Protein AF-S4PQ66-F1 (afdb_monomer)

Mean predicted aligned error: 8.86 Å

pLDDT: mean 87.41, std 15.31, range [46.5, 98.5]

Foldseek 3Di:
DDADPVPRDDDDDDDDADFDAFQVVVCVVVVDDDPVVVVVVVVVVVVVQVVQVVVVHGPVDDDRRVHTHHDDPVVVVVVPPDPPPDD

Radius of gyration: 19.85 Å; Cα contacts (8 Å, |Δi|>4): 53; chains: 1; bounding box: 38×54×50 Å

Sequence (87 aa):
SFTHESTGIKYRFLVLPRYDVDLQKIISKTKVLDLRNVLVIAIQILDVLEYFHSKGYTHSDIKSSNLMLGFDGNKYNKGLIKPTQSF

Nearest PDB structures (foldseek):
  4f7j-assembly1_A  TM=9.097E-01  e=2.428E-01  Homo sapiens
  4g6l-assembly1_A  TM=8.941E-01  e=3.693E-01  Homo sapiens
  3idp-assembly1_B  TM=7.176E-01  e=1.299E+00  Homo sapiens
  5cem-assembly1_A  TM=9.182E-01  e=5.259E+00  Homo sapiens

Solvent-accessible surface area (backbone atoms only — not comparable to full-atom values): 5644 Å² total; per-residue (Å²): 124,55,59,44,85,91,75,69,50,73,50,85,85,85,90,71,84,75,56,65,53,35,44,43,64,49,42,71,70,60,73,63,76,57,69,68,61,50,50,56,51,50,50,55,51,48,56,52,48,52,52,33,49,77,70,76,43,74,87,91,68,92,47,47,77,75,41,68,38,80,52,63,70,68,64,61,60,61,76,67,64,68,85,76,82,77,128

Secondary structure (DSSP, 8-state):
-EE-TTT-PEE-------EEEEHHHHHHHHSS--HHHHHHHHHHHHHHHHHHHHTT-------GGG-EEEP-HHHHHHTT-------

InterPro domains:
  IPR000719 Protein kinase domain [PF00069] (12-70)
  IPR000719 Protein kinase domain [PS50011] (1-87)
  IPR008271 Serine/threonine-protein kinase, active site [PS00108] (57-69)
  IPR011009 Protein kinase-like domain superfamily [SSF56112] (10-74)
  IPR050235 Casein kinase 1/Serine/threonine-protein kinase-like [PTHR11909] (10-75)

Structure (mmCIF, N/CA/C/O backbone):
data_AF-S4PQ66-F1
#
_entry.id   AF-S4PQ66-F1
#
loop_
_atom_site.group_PDB
_atom_site.id
_atom_site.type_symbol
_atom_site.label_atom_id
_atom_site.label_alt_id
_atom_site.label_comp_id
_atom_site.label_asym_id
_atom_site.label_entity_id
_atom_site.label_seq_id
_atom_site.pdbx_PDB_ins_code
_atom_site.Cartn_x
_atom_site.Cartn_y
_atom_site.Cartn_z
_atom_site.occupancy
_atom_site.B_iso_or_equiv
_atom_site.auth_seq_id
_atom_site.auth_comp_id
_atom_sit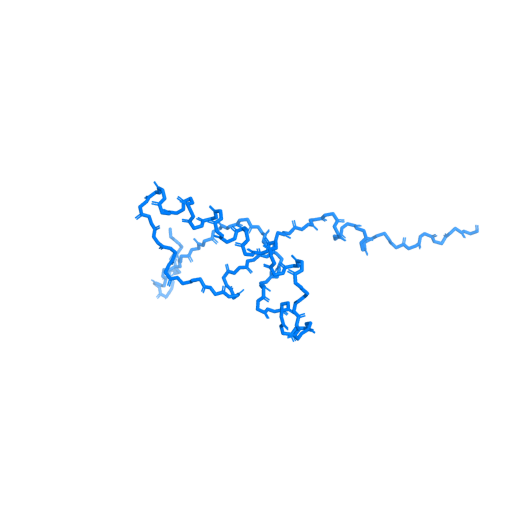e.auth_asym_id
_atom_site.auth_atom_id
_atom_site.pdbx_PDB_model_num
ATOM 1 N N . SER A 1 1 ? -16.513 -2.829 20.182 1.00 64.00 1 SER A N 1
ATOM 2 C CA . SER A 1 1 ? -15.321 -2.069 20.612 1.00 64.00 1 SER A CA 1
ATOM 3 C C . SER A 1 1 ? -14.877 -2.590 21.951 1.00 64.00 1 SER A C 1
ATOM 5 O O . SER A 1 1 ? -15.726 -2.728 22.820 1.00 64.00 1 SER A O 1
ATOM 7 N N . PHE A 1 2 ? -13.593 -2.887 22.105 1.00 84.44 2 PHE A N 1
ATOM 8 C CA . PHE A 1 2 ? -13.043 -3.265 23.400 1.00 84.44 2 PHE A CA 1
ATOM 9 C C . PHE A 1 2 ? -12.725 -1.986 24.170 1.00 84.44 2 PHE A C 1
ATOM 11 O O . PHE A 1 2 ? -12.016 -1.127 23.643 1.00 84.44 2 PHE A O 1
ATOM 18 N N . THR A 1 3 ? -13.288 -1.837 25.363 1.00 89.31 3 THR A N 1
ATOM 19 C CA . THR A 1 3 ? -12.998 -0.711 26.251 1.00 89.31 3 THR A CA 1
ATOM 20 C C . THR A 1 3 ? -12.320 -1.276 27.482 1.00 89.31 3 THR A C 1
ATOM 22 O O . THR A 1 3 ? -12.863 -2.172 28.119 1.00 89.31 3 THR A O 1
ATOM 25 N N . HIS A 1 4 ? -11.128 -0.783 27.795 1.00 91.31 4 HIS A N 1
ATOM 26 C CA . HIS A 1 4 ? -10.429 -1.189 29.002 1.00 91.31 4 HIS A CA 1
ATOM 27 C C . HIS A 1 4 ? -11.075 -0.508 30.211 1.00 91.31 4 HIS A C 1
ATOM 29 O O . HIS A 1 4 ? -11.067 0.718 30.306 1.00 91.31 4 HIS A O 1
ATOM 35 N N . GLU A 1 5 ? -11.660 -1.298 31.110 1.00 87.75 5 GLU A N 1
ATOM 36 C CA . GLU A 1 5 ? -12.538 -0.802 32.178 1.00 87.75 5 GLU A CA 1
ATOM 37 C C . GLU A 1 5 ? -11.837 0.152 33.153 1.00 87.75 5 GLU A C 1
ATOM 39 O O . GLU A 1 5 ? -12.439 1.130 33.584 1.00 87.75 5 GLU A O 1
ATOM 44 N N . SER A 1 6 ? -10.552 -0.062 33.450 1.00 88.44 6 SER A N 1
ATOM 45 C CA . SER A 1 6 ? -9.814 0.776 34.406 1.00 88.44 6 SER A CA 1
ATOM 46 C C . SER A 1 6 ? -9.244 2.068 33.812 1.00 88.44 6 SER A C 1
ATOM 48 O O . SER A 1 6 ? -8.947 2.992 34.562 1.00 88.44 6 SER A O 1
ATOM 50 N N . THR A 1 7 ? -9.095 2.169 32.484 1.00 91.44 7 THR A N 1
ATOM 51 C CA . THR A 1 7 ? -8.552 3.379 31.827 1.00 91.44 7 THR A CA 1
ATOM 52 C C . THR A 1 7 ? -9.559 4.102 30.937 1.00 91.44 7 THR A C 1
ATOM 54 O O . THR A 1 7 ? -9.273 5.198 30.463 1.00 91.44 7 THR A O 1
ATOM 57 N N . GLY A 1 8 ? -10.714 3.494 30.649 1.00 92.12 8 GLY A N 1
ATOM 58 C CA . GLY A 1 8 ? -11.715 4.023 29.720 1.00 92.12 8 GLY A C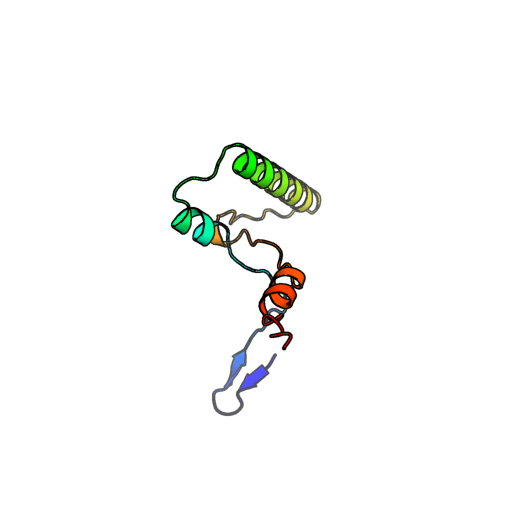A 1
ATOM 59 C C . GLY A 1 8 ? -11.273 4.042 28.249 1.00 92.12 8 GLY A C 1
ATOM 60 O O . GLY A 1 8 ? -12.015 4.519 27.389 1.00 92.12 8 GLY A O 1
ATOM 61 N N . ILE A 1 9 ? -10.080 3.528 27.925 1.00 94.19 9 ILE A N 1
ATOM 62 C CA . ILE A 1 9 ? -9.537 3.565 26.563 1.00 94.19 9 ILE A CA 1
ATOM 63 C C . ILE A 1 9 ? -10.303 2.588 25.673 1.00 94.19 9 ILE A C 1
ATOM 65 O O . ILE A 1 9 ? -10.425 1.400 25.979 1.00 94.19 9 ILE A O 1
ATOM 69 N N . LYS A 1 10 ? -10.779 3.094 24.533 1.00 93.56 10 LYS A N 1
ATOM 70 C CA . LYS A 1 10 ? -11.512 2.334 23.520 1.00 93.56 10 LYS A CA 1
ATOM 71 C C . LYS A 1 10 ? -10.589 1.943 22.369 1.00 93.56 10 LYS A C 1
ATOM 73 O O . LYS A 1 10 ? -10.096 2.802 21.641 1.00 93.56 10 LYS A O 1
ATOM 78 N N . TYR A 1 11 ? -10.428 0.647 22.149 1.00 90.94 11 TYR A N 1
ATOM 79 C CA . TYR A 1 11 ? -9.595 0.095 21.087 1.00 90.94 11 TYR A CA 1
ATOM 80 C C . TYR A 1 11 ? -10.422 -0.226 19.839 1.00 90.94 11 TYR A C 1
ATOM 82 O O . TYR A 1 11 ? -11.574 -0.682 19.913 1.00 90.94 11 TYR A O 1
ATOM 90 N N . ARG A 1 12 ? -9.813 0.013 18.674 1.00 92.94 12 ARG A N 1
ATOM 91 C CA . ARG A 1 12 ? -10.331 -0.379 17.360 1.00 92.94 12 ARG A CA 1
ATOM 92 C C . ARG A 1 12 ? -9.371 -1.394 16.764 1.00 92.94 12 ARG A C 1
ATOM 94 O O . ARG A 1 12 ? -8.170 -1.153 16.730 1.00 92.94 12 ARG A O 1
ATOM 101 N N . PHE A 1 13 ? -9.917 -2.504 16.293 1.00 92.12 13 PHE A N 1
ATOM 102 C CA . PHE A 1 13 ? -9.152 -3.554 15.639 1.00 92.12 13 PHE A CA 1
ATOM 103 C C . PHE A 1 13 ? -9.605 -3.660 14.192 1.00 92.12 13 PHE A C 1
ATOM 105 O O . PHE A 1 13 ? -10.794 -3.522 13.902 1.00 92.12 13 PHE A O 1
ATOM 112 N N . LEU A 1 14 ? -8.649 -3.917 13.308 1.00 93.38 14 LEU A N 1
ATOM 113 C CA . LEU A 1 14 ? -8.888 -4.226 11.910 1.00 93.38 14 LEU A CA 1
ATOM 114 C C . LEU A 1 14 ? -8.342 -5.632 11.664 1.00 93.38 14 LEU A C 1
ATOM 116 O O . LEU A 1 14 ? -7.150 -5.871 11.840 1.00 93.38 14 LEU A O 1
ATOM 120 N N . VAL A 1 15 ? -9.224 -6.565 11.309 1.00 93.88 15 VAL A N 1
ATOM 121 C CA . VAL A 1 15 ? -8.841 -7.932 10.938 1.00 93.88 15 VAL A CA 1
ATOM 122 C C . VAL A 1 15 ? -8.791 -7.991 9.417 1.00 93.88 15 VAL A C 1
ATOM 124 O O . VAL A 1 15 ? -9.789 -7.714 8.759 1.00 93.88 15 VAL A O 1
ATOM 127 N N . LEU A 1 16 ? -7.623 -8.320 8.869 1.00 94.50 16 LEU A N 1
ATOM 128 C CA . LEU A 1 16 ? -7.365 -8.402 7.431 1.00 94.50 16 LEU A CA 1
ATOM 129 C C . LEU A 1 16 ? -6.788 -9.777 7.083 1.00 94.50 16 LEU A C 1
ATOM 131 O O . LEU A 1 16 ? -6.240 -10.447 7.966 1.00 94.50 16 LEU A O 1
ATOM 135 N N . PRO A 1 17 ? -6.845 -10.189 5.803 1.00 93.94 17 PRO A N 1
ATOM 136 C CA . PRO A 1 17 ? -6.019 -11.283 5.316 1.00 93.94 17 PRO A CA 1
ATOM 137 C C . PRO A 1 17 ? -4.551 -11.079 5.704 1.00 93.94 17 PRO A C 1
ATOM 139 O O . PRO A 1 17 ? -4.041 -9.956 5.717 1.00 93.94 17 PRO A O 1
ATOM 142 N N . ARG A 1 18 ? -3.859 -12.173 6.032 1.00 93.56 18 ARG A N 1
ATOM 143 C CA . ARG A 1 18 ? -2.427 -12.120 6.327 1.00 93.56 18 ARG A CA 1
ATOM 144 C C . ARG A 1 18 ? -1.662 -11.8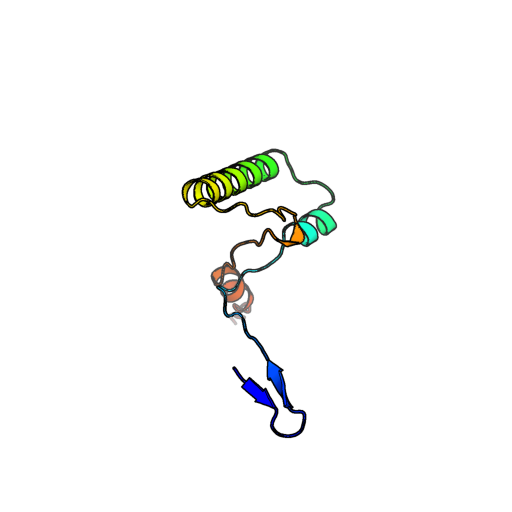66 5.032 1.00 93.56 18 ARG A C 1
ATOM 146 O O . ARG A 1 18 ? -1.747 -12.659 4.099 1.00 93.56 18 ARG A O 1
ATOM 153 N N . TYR A 1 19 ? -0.872 -10.804 5.023 1.00 93.94 19 TYR A N 1
ATOM 154 C CA . TYR A 1 19 ? 0.124 -10.523 3.995 1.00 93.94 19 TYR A CA 1
ATOM 155 C C . TYR A 1 19 ? 1.530 -10.744 4.563 1.00 93.94 19 TYR A C 1
ATOM 157 O O . TYR A 1 19 ? 1.694 -10.857 5.779 1.00 93.94 19 TYR A O 1
ATOM 165 N N . ASP A 1 20 ? 2.528 -10.861 3.690 1.00 92.69 20 ASP A N 1
ATOM 166 C CA . ASP A 1 20 ? 3.912 -11.111 4.096 1.00 92.69 20 ASP A CA 1
ATOM 167 C C . ASP A 1 20 ? 4.668 -9.790 4.319 1.00 92.69 20 ASP A C 1
ATOM 169 O O . ASP A 1 20 ? 4.664 -9.235 5.418 1.00 92.69 20 ASP A O 1
ATOM 173 N N . VAL A 1 21 ? 5.271 -9.243 3.264 1.00 94.44 21 VAL A N 1
ATOM 174 C CA . VAL A 1 21 ? 6.120 -8.050 3.323 1.00 94.44 21 VAL A CA 1
ATOM 175 C C . VAL A 1 21 ? 5.583 -6.944 2.418 1.00 94.44 21 VAL A C 1
ATOM 177 O O . VAL A 1 21 ? 4.998 -7.226 1.374 1.00 94.44 21 VAL A O 1
ATOM 180 N N . ASP A 1 22 ? 5.784 -5.689 2.810 1.00 96.06 22 ASP A N 1
ATOM 181 C CA . ASP A 1 22 ? 5.483 -4.528 1.976 1.00 96.06 22 ASP A CA 1
ATOM 182 C C . ASP A 1 22 ? 6.565 -4.287 0.906 1.00 96.06 22 ASP A C 1
ATOM 184 O O . ASP A 1 22 ? 7.735 -4.670 1.047 1.00 96.06 22 ASP A O 1
ATOM 188 N N . LEU A 1 23 ? 6.181 -3.623 -0.183 1.00 95.44 23 LEU A N 1
ATOM 189 C CA . LEU A 1 23 ? 7.077 -3.340 -1.299 1.00 95.44 23 LEU A CA 1
ATOM 190 C C . LEU A 1 23 ? 8.246 -2.426 -0.890 1.00 95.44 23 LEU A C 1
ATOM 192 O O . LEU A 1 23 ? 9.355 -2.591 -1.403 1.00 95.44 23 LEU A O 1
ATOM 196 N N . GLN A 1 24 ? 8.043 -1.505 0.061 1.00 95.44 24 GLN A N 1
ATOM 197 C CA . GLN A 1 24 ? 9.101 -0.612 0.556 1.00 95.44 24 GLN A CA 1
ATOM 198 C C . GLN A 1 24 ? 10.265 -1.414 1.154 1.00 95.44 24 GLN A C 1
ATOM 200 O O . GLN A 1 24 ? 11.438 -1.143 0.870 1.00 95.44 24 GLN A O 1
ATOM 205 N N . LYS A 1 25 ? 9.962 -2.444 1.944 1.00 95.19 25 LYS A N 1
ATOM 206 C CA . LYS A 1 25 ? 10.956 -3.329 2.553 1.00 95.19 25 LYS A CA 1
ATOM 207 C C . LYS A 1 25 ? 11.652 -4.232 1.534 1.00 95.19 25 LYS A C 1
ATOM 209 O O . LYS A 1 25 ? 12.820 -4.564 1.743 1.00 95.19 25 LYS A O 1
ATOM 214 N N . ILE A 1 26 ? 10.999 -4.596 0.428 1.00 93.44 26 ILE A N 1
ATOM 215 C CA . ILE A 1 26 ? 11.662 -5.300 -0.684 1.00 93.44 26 ILE A CA 1
ATOM 216 C C . ILE A 1 26 ? 12.666 -4.380 -1.373 1.00 93.44 26 ILE A C 1
ATOM 218 O O . ILE A 1 26 ? 13.839 -4.738 -1.464 1.00 93.44 26 ILE A O 1
ATOM 222 N N . ILE A 1 27 ? 12.235 -3.185 -1.786 1.00 93.38 27 ILE A N 1
ATOM 223 C CA . ILE A 1 27 ? 13.091 -2.205 -2.473 1.00 93.38 27 ILE A CA 1
ATOM 224 C C . ILE A 1 27 ? 14.312 -1.861 -1.612 1.00 93.38 27 ILE A C 1
ATOM 226 O O . ILE A 1 27 ? 15.434 -1.807 -2.109 1.00 93.38 27 ILE A O 1
ATOM 230 N N . SER A 1 28 ? 14.120 -1.719 -0.299 1.00 93.88 28 SER A N 1
ATOM 231 C CA . SER A 1 28 ? 15.210 -1.446 0.647 1.00 93.88 28 SER A CA 1
ATOM 232 C C . SER A 1 28 ? 16.276 -2.553 0.677 1.00 93.88 28 SER A C 1
ATOM 234 O O . SER A 1 28 ? 17.443 -2.275 0.943 1.00 93.88 28 SER A O 1
ATOM 236 N N . LYS A 1 29 ? 15.896 -3.810 0.407 1.00 92.19 29 LYS A N 1
ATOM 237 C CA . LYS A 1 29 ? 16.812 -4.961 0.373 1.00 92.19 29 LYS A CA 1
ATOM 238 C C . LYS A 1 29 ? 17.465 -5.159 -0.991 1.00 92.19 29 LYS A C 1
ATOM 240 O O . LYS A 1 29 ? 18.650 -5.473 -1.045 1.00 92.19 29 LYS A O 1
ATOM 245 N N . THR A 1 30 ? 16.710 -5.012 -2.079 1.00 89.56 30 THR A N 1
ATOM 246 C CA . THR A 1 30 ? 17.217 -5.264 -3.439 1.00 89.56 30 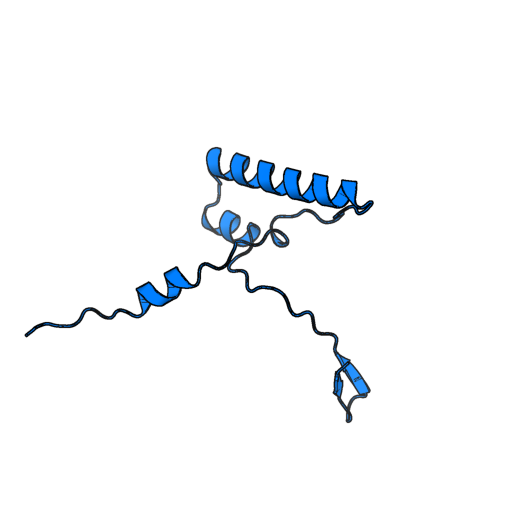THR A CA 1
ATOM 247 C C . THR A 1 30 ? 17.910 -4.049 -4.055 1.00 89.56 30 THR A C 1
ATOM 249 O O . THR A 1 30 ? 18.637 -4.204 -5.032 1.00 89.56 30 THR A O 1
ATOM 252 N N . LYS A 1 31 ? 17.712 -2.849 -3.489 1.00 82.00 31 LYS A N 1
ATOM 253 C CA . LYS A 1 31 ? 18.108 -1.520 -4.000 1.00 82.00 31 LYS A CA 1
ATOM 254 C C . LYS A 1 31 ? 17.413 -1.111 -5.302 1.00 82.00 31 LYS A C 1
ATOM 256 O O . LYS A 1 31 ? 17.019 0.043 -5.429 1.00 82.00 31 LYS A O 1
ATOM 261 N N . VAL A 1 32 ? 17.247 -2.032 -6.249 1.00 86.12 32 VAL A N 1
ATOM 262 C CA . VAL A 1 32 ? 16.562 -1.825 -7.532 1.00 86.12 32 VAL A CA 1
ATOM 263 C C . VAL A 1 32 ? 15.642 -3.017 -7.806 1.00 86.12 32 VAL A C 1
ATOM 265 O O . VAL A 1 32 ? 15.953 -4.151 -7.435 1.00 86.12 32 VAL A O 1
ATOM 268 N N . LEU A 1 33 ? 14.489 -2.756 -8.422 1.00 90.50 33 LEU A N 1
ATOM 269 C CA . LEU A 1 33 ? 13.609 -3.784 -8.979 1.00 90.50 33 LEU A CA 1
ATOM 270 C C . LEU A 1 33 ? 13.886 -3.903 -10.475 1.00 90.50 33 LEU A C 1
ATOM 272 O O . LEU A 1 33 ? 14.039 -2.893 -11.160 1.00 90.50 33 LEU A O 1
ATOM 276 N N . ASP A 1 34 ? 13.937 -5.125 -10.991 1.00 93.56 34 ASP A N 1
ATOM 277 C CA . ASP A 1 34 ? 14.030 -5.341 -12.430 1.00 93.56 34 ASP A CA 1
ATOM 278 C C . ASP A 1 34 ? 12.747 -4.891 -13.145 1.00 93.56 34 ASP A C 1
ATOM 280 O O . ASP A 1 34 ? 11.652 -4.871 -12.576 1.00 93.56 34 ASP A O 1
ATOM 284 N N . LEU A 1 35 ? 12.890 -4.557 -14.429 1.00 96.00 35 LEU A N 1
ATOM 285 C CA . LEU A 1 35 ? 11.806 -4.013 -15.245 1.00 96.00 35 LEU A CA 1
ATOM 286 C C . LEU A 1 35 ? 10.575 -4.926 -15.277 1.00 96.00 35 LEU A C 1
ATOM 288 O O . LEU A 1 35 ? 9.449 -4.436 -15.245 1.00 96.00 35 LEU A O 1
ATOM 292 N N . ARG A 1 36 ? 10.764 -6.250 -15.310 1.00 96.69 36 ARG A N 1
ATOM 293 C CA . ARG A 1 36 ? 9.645 -7.196 -15.340 1.00 96.69 36 ARG A CA 1
ATOM 294 C C . ARG A 1 36 ? 8.809 -7.074 -14.070 1.00 96.69 36 ARG A C 1
ATOM 296 O O . ARG A 1 36 ? 7.590 -6.958 -14.165 1.00 96.69 36 ARG A O 1
ATOM 303 N N . ASN A 1 37 ? 9.447 -7.068 -12.902 1.00 94.44 37 ASN A N 1
ATOM 304 C CA . ASN A 1 37 ? 8.744 -6.897 -11.632 1.00 94.44 37 ASN A CA 1
ATOM 305 C C . ASN A 1 37 ? 8.065 -5.526 -11.527 1.00 94.44 37 ASN A C 1
ATOM 307 O O . ASN A 1 37 ? 6.926 -5.455 -11.070 1.00 94.44 37 ASN A O 1
ATOM 311 N N . VAL A 1 38 ? 8.706 -4.457 -12.012 1.00 95.94 38 VAL A N 1
ATOM 312 C CA . VAL A 1 38 ? 8.090 -3.120 -12.066 1.00 95.94 38 VAL A CA 1
ATOM 313 C C . VAL A 1 38 ? 6.807 -3.134 -12.899 1.00 95.94 38 VAL A C 1
ATOM 315 O O . VAL A 1 38 ? 5.779 -2.649 -12.434 1.00 95.94 38 VAL A O 1
ATOM 318 N N . LEU A 1 39 ? 6.835 -3.728 -14.095 1.00 98.25 39 LEU A N 1
ATOM 319 C CA . LEU A 1 39 ? 5.666 -3.805 -14.976 1.00 98.25 39 LEU A CA 1
ATOM 320 C C . LEU A 1 39 ? 4.535 -4.638 -14.362 1.00 98.25 39 LEU A C 1
ATOM 322 O O . LEU A 1 39 ? 3.379 -4.225 -14.396 1.00 98.25 39 LEU A O 1
ATOM 326 N N . VAL A 1 40 ? 4.862 -5.778 -13.749 1.00 96.94 40 VAL A N 1
ATOM 327 C CA . VAL A 1 40 ? 3.878 -6.641 -13.071 1.00 96.94 40 VAL A CA 1
ATOM 328 C C . VAL A 1 40 ? 3.206 -5.923 -11.898 1.00 96.94 40 VAL A C 1
ATOM 330 O O . VAL A 1 40 ? 2.001 -6.072 -11.697 1.00 96.94 40 VAL A O 1
ATOM 333 N N . ILE A 1 41 ? 3.965 -5.144 -11.123 1.00 96.25 41 ILE A N 1
ATOM 334 C CA . ILE A 1 41 ? 3.424 -4.341 -10.020 1.00 96.25 41 ILE A CA 1
ATOM 335 C C . ILE A 1 41 ? 2.562 -3.198 -10.567 1.00 96.25 41 ILE A C 1
ATOM 337 O O . ILE A 1 41 ? 1.467 -2.974 -10.062 1.00 96.25 41 ILE A O 1
ATOM 341 N N . ALA A 1 42 ? 3.024 -2.499 -11.607 1.00 97.62 42 ALA A N 1
ATOM 342 C CA . ALA A 1 42 ? 2.295 -1.386 -12.208 1.00 97.62 42 ALA A CA 1
ATOM 343 C C . ALA A 1 42 ? 0.924 -1.819 -12.747 1.00 97.62 42 ALA A C 1
ATOM 345 O O . ALA A 1 42 ? -0.064 -1.148 -12.467 1.00 97.62 42 ALA A O 1
ATOM 346 N N . ILE A 1 43 ? 0.851 -2.958 -13.445 1.00 98.50 43 ILE A N 1
ATOM 347 C CA . ILE A 1 43 ? -0.416 -3.515 -13.942 1.00 98.50 43 ILE A CA 1
ATOM 348 C C . ILE A 1 43 ? -1.373 -3.800 -12.777 1.00 98.50 43 ILE A C 1
ATOM 350 O O . ILE A 1 43 ? -2.495 -3.311 -12.785 1.00 98.50 43 ILE A O 1
ATOM 354 N N . GLN A 1 44 ? -0.912 -4.477 -11.720 1.00 97.81 44 GLN A N 1
ATOM 355 C CA . GLN A 1 44 ? -1.758 -4.765 -10.553 1.00 97.81 44 GLN A CA 1
ATOM 356 C C . GLN A 1 44 ? -2.251 -3.498 -9.836 1.00 97.81 44 GLN A C 1
ATOM 358 O O . GLN A 1 44 ? -3.382 -3.461 -9.355 1.00 97.81 44 GLN A O 1
ATOM 363 N N . ILE A 1 45 ? -1.421 -2.451 -9.751 1.00 97.69 45 ILE A N 1
ATOM 364 C CA . ILE A 1 45 ? -1.845 -1.161 -9.189 1.00 97.69 45 ILE A CA 1
ATOM 365 C C . ILE A 1 45 ? -2.933 -0.535 -10.068 1.00 97.69 45 ILE A C 1
ATOM 367 O O . ILE A 1 45 ? -3.917 -0.031 -9.530 1.00 97.69 45 ILE A O 1
ATOM 371 N N . LEU A 1 46 ? -2.773 -0.569 -11.395 1.00 98.38 46 LEU A N 1
ATOM 372 C CA . LEU A 1 46 ? -3.765 -0.037 -12.330 1.00 98.38 46 LEU A CA 1
ATOM 373 C C . LEU A 1 46 ? -5.099 -0.782 -12.219 1.00 98.38 46 LEU A C 1
ATOM 375 O O . LEU A 1 46 ? -6.121 -0.114 -12.096 1.00 98.38 46 LEU A O 1
ATOM 379 N N . ASP A 1 47 ? -5.085 -2.115 -12.145 1.00 98.31 47 ASP A N 1
ATOM 380 C CA . ASP A 1 47 ? -6.297 -2.930 -11.977 1.00 98.31 47 ASP A CA 1
ATOM 381 C C . ASP A 1 47 ? -7.068 -2.542 -10.696 1.00 98.31 47 ASP A C 1
ATOM 383 O O . ASP A 1 47 ? -8.291 -2.381 -10.695 1.00 98.31 47 ASP A O 1
ATOM 387 N N . VAL A 1 48 ? -6.351 -2.337 -9.583 1.00 97.12 48 VAL A N 1
ATOM 388 C CA . VAL A 1 48 ? -6.956 -1.919 -8.305 1.00 97.12 48 VAL A CA 1
ATOM 389 C C . VAL A 1 48 ? -7.486 -0.485 -8.373 1.00 97.12 48 VAL A C 1
ATOM 391 O O . VAL A 1 48 ? -8.561 -0.203 -7.837 1.00 97.12 48 VAL A O 1
ATOM 394 N N . LEU A 1 49 ? -6.759 0.430 -9.020 1.00 97.94 49 LEU A N 1
ATOM 395 C CA . LEU A 1 49 ? -7.194 1.819 -9.180 1.00 97.94 49 LEU A CA 1
ATOM 396 C C . LEU A 1 49 ? -8.416 1.931 -10.091 1.00 97.94 49 LEU A C 1
ATOM 398 O O . LEU A 1 49 ? -9.343 2.666 -9.759 1.00 97.94 49 LEU A O 1
ATOM 402 N N . GLU A 1 50 ? -8.456 1.182 -11.192 1.00 98.44 50 GLU A N 1
ATOM 403 C CA . GLU A 1 50 ? -9.632 1.077 -12.055 1.00 98.44 50 GLU A CA 1
ATOM 404 C C . GLU A 1 50 ? -10.841 0.591 -11.251 1.00 98.44 50 GLU A C 1
ATOM 406 O O . GLU A 1 50 ? -11.903 1.220 -11.278 1.00 98.44 50 GLU A O 1
ATOM 411 N N . TYR A 1 51 ? -10.662 -0.464 -10.447 1.00 98.25 51 TYR A N 1
ATOM 412 C CA . TYR A 1 51 ? -11.715 -0.959 -9.570 1.00 98.25 51 TYR A CA 1
ATOM 413 C C . TYR A 1 51 ? -12.192 0.114 -8.581 1.00 98.25 51 TYR A C 1
ATOM 415 O O . TYR A 1 51 ? -13.395 0.362 -8.491 1.00 98.25 51 TYR A O 1
ATOM 423 N N . PHE A 1 52 ? -11.289 0.793 -7.869 1.00 97.94 52 PHE A N 1
ATOM 424 C CA . PHE A 1 52 ? -11.660 1.847 -6.918 1.00 97.94 52 PHE A CA 1
ATOM 425 C C . PHE A 1 52 ? -12.422 2.988 -7.588 1.00 97.94 52 PHE A C 1
ATOM 427 O O . PHE A 1 52 ? -13.493 3.373 -7.107 1.00 97.94 52 PHE A O 1
ATOM 434 N N . HIS A 1 53 ? -11.929 3.470 -8.729 1.00 98.25 53 HIS A N 1
ATOM 435 C CA . HIS A 1 53 ? -12.574 4.543 -9.476 1.00 98.25 53 HIS A CA 1
ATOM 436 C C . HIS A 1 53 ? -13.953 4.121 -9.998 1.00 98.25 53 HIS A C 1
ATOM 438 O O . HIS A 1 53 ? -14.896 4.904 -9.902 1.00 98.25 53 HIS A O 1
ATOM 444 N N . SER A 1 54 ? -14.127 2.865 -10.432 1.00 98.44 54 SER A N 1
ATOM 445 C CA . SER A 1 54 ? -15.443 2.323 -10.816 1.00 98.44 54 SER A CA 1
ATOM 446 C C . SER A 1 54 ? -16.460 2.316 -9.663 1.00 98.44 54 SER A C 1
ATOM 448 O O . SER A 1 54 ? -17.669 2.288 -9.891 1.00 98.44 54 SER A O 1
ATOM 450 N N . LYS A 1 55 ? -15.980 2.343 -8.412 1.00 98.19 55 LYS A N 1
ATOM 451 C CA . LYS A 1 55 ? -16.793 2.421 -7.190 1.00 98.19 55 LYS A CA 1
ATOM 452 C C . LYS A 1 55 ? -16.914 3.840 -6.628 1.00 98.19 55 LYS A C 1
ATOM 454 O O . LYS A 1 55 ? -17.536 4.011 -5.586 1.00 98.19 55 LYS A O 1
ATOM 459 N N . GLY A 1 56 ? -16.348 4.846 -7.299 1.00 97.88 56 GLY A N 1
ATOM 460 C CA . GLY A 1 56 ? -16.364 6.239 -6.848 1.00 97.88 56 GLY A CA 1
ATOM 461 C C . GLY A 1 56 ? -15.393 6.545 -5.703 1.00 97.88 56 GLY A C 1
ATOM 462 O O . GLY A 1 56 ? -15.535 7.574 -5.048 1.00 97.88 56 GLY A O 1
ATOM 463 N N . TYR A 1 57 ? -14.412 5.674 -5.450 1.00 97.88 57 TYR A N 1
ATOM 464 C CA . TYR A 1 57 ? -13.381 5.882 -4.434 1.00 97.88 57 TYR A CA 1
ATOM 465 C C . TYR A 1 57 ? -12.033 6.189 -5.079 1.00 97.88 57 TYR A C 1
ATOM 467 O O . TYR A 1 57 ? -11.669 5.602 -6.092 1.00 97.88 57 TYR A O 1
ATOM 475 N N . THR A 1 58 ? -11.245 7.050 -4.443 1.00 96.50 58 THR A N 1
ATOM 476 C CA . THR A 1 58 ? -9.822 7.233 -4.749 1.00 96.50 58 THR A CA 1
ATOM 477 C C . THR A 1 58 ? -8.992 6.661 -3.605 1.00 96.50 58 THR A C 1
ATOM 479 O O . THR A 1 58 ? -9.270 6.937 -2.437 1.00 96.50 58 THR A O 1
ATOM 482 N N . HIS A 1 59 ? -7.936 5.893 -3.903 1.00 95.75 59 HIS A N 1
ATOM 483 C CA . HIS A 1 59 ? -7.048 5.392 -2.842 1.00 95.75 59 HIS A CA 1
ATOM 484 C C . HIS A 1 59 ? -6.370 6.551 -2.089 1.00 95.75 59 HIS A C 1
ATOM 486 O O . HIS A 1 59 ? -6.199 6.498 -0.875 1.00 95.75 59 HIS A O 1
ATOM 492 N N . SER A 1 60 ? -5.983 7.612 -2.804 1.00 95.31 60 SER A N 1
ATOM 493 C CA . SER A 1 60 ? -5.383 8.859 -2.284 1.00 95.31 60 SER A CA 1
ATOM 494 C C . SER A 1 60 ? -4.002 8.736 -1.604 1.00 95.31 60 SER A C 1
ATOM 496 O O . SER A 1 60 ? -3.285 9.722 -1.522 1.00 95.31 60 SER A O 1
ATOM 498 N N . ASP A 1 61 ? -3.600 7.539 -1.167 1.00 96.50 61 ASP A N 1
ATOM 499 C CA . ASP A 1 61 ? -2.306 7.259 -0.509 1.00 96.50 61 ASP A CA 1
ATOM 500 C C . ASP A 1 61 ? -1.570 6.051 -1.131 1.00 96.50 61 ASP A C 1
ATOM 502 O O . ASP A 1 61 ? -1.248 5.070 -0.454 1.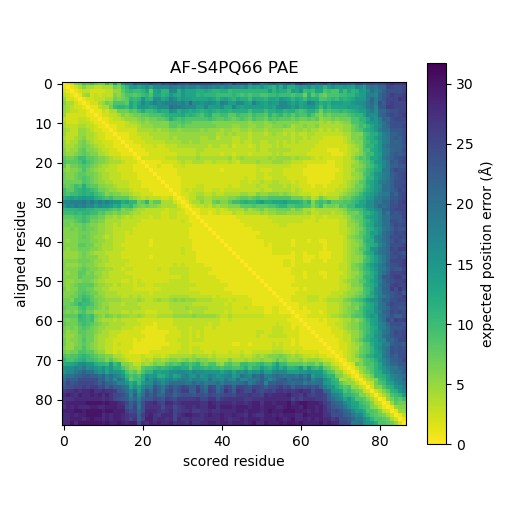00 96.50 61 ASP A O 1
ATOM 506 N N . ILE A 1 62 ? -1.362 6.068 -2.452 1.00 95.81 62 ILE A N 1
ATOM 507 C CA . ILE A 1 62 ? -0.596 5.016 -3.142 1.00 95.81 62 ILE A CA 1
ATOM 508 C C . ILE A 1 62 ? 0.894 5.223 -2.873 1.00 95.81 62 ILE A C 1
ATOM 510 O O . ILE A 1 62 ? 1.502 6.181 -3.346 1.00 95.81 62 ILE A O 1
ATOM 514 N N . LYS A 1 63 ? 1.486 4.293 -2.121 1.00 95.75 63 LYS A N 1
ATOM 515 C CA . LYS A 1 63 ? 2.916 4.256 -1.798 1.00 95.75 63 LYS A CA 1
ATOM 516 C C . LYS A 1 63 ? 3.377 2.830 -1.530 1.00 95.75 63 LYS A C 1
ATOM 518 O O . LYS A 1 63 ? 2.589 1.974 -1.137 1.00 95.75 63 LYS A O 1
ATOM 523 N N . SER A 1 64 ? 4.673 2.590 -1.680 1.00 94.69 64 SER A N 1
ATOM 524 C CA . SER A 1 64 ? 5.321 1.282 -1.507 1.00 94.69 64 SER A CA 1
ATOM 525 C C . SER A 1 64 ? 5.047 0.611 -0.153 1.00 94.69 64 SER A C 1
ATOM 527 O O . SER A 1 64 ? 4.949 -0.611 -0.102 1.00 94.69 64 SER A O 1
ATOM 529 N N . SER A 1 65 ? 4.871 1.365 0.937 1.00 96.69 65 SER A N 1
ATOM 530 C CA . SER A 1 65 ? 4.557 0.794 2.258 1.00 96.69 65 SER A CA 1
ATOM 531 C C . SER A 1 65 ? 3.094 0.360 2.425 1.00 96.69 65 SER A C 1
ATOM 533 O O . SER A 1 65 ? 2.774 -0.302 3.405 1.00 96.69 65 SER A O 1
ATOM 535 N N . ASN A 1 66 ? 2.208 0.742 1.499 1.00 96.81 66 ASN A N 1
ATOM 536 C CA . ASN A 1 66 ? 0.802 0.320 1.472 1.00 96.81 66 ASN A CA 1
ATOM 537 C C . ASN A 1 66 ? 0.562 -0.822 0.465 1.00 96.81 66 ASN A C 1
ATOM 539 O O . ASN A 1 66 ? -0.559 -1.307 0.337 1.00 96.81 66 ASN A O 1
ATOM 543 N N . LEU A 1 67 ? 1.600 -1.257 -0.255 1.00 96.44 67 LEU A N 1
ATOM 544 C CA . LEU A 1 67 ? 1.531 -2.341 -1.231 1.00 96.44 67 LEU A CA 1
ATOM 545 C C . LEU A 1 67 ? 2.128 -3.604 -0.615 1.00 96.44 67 LEU A C 1
ATOM 547 O O . LEU A 1 67 ? 3.342 -3.708 -0.445 1.00 96.44 67 LEU A O 1
ATOM 551 N N . MET A 1 68 ? 1.264 -4.551 -0.268 1.00 96.19 68 MET A N 1
ATOM 552 C CA . MET A 1 68 ? 1.626 -5.761 0.466 1.00 96.19 68 MET A CA 1
ATOM 553 C C . MET A 1 68 ? 1.709 -6.973 -0.464 1.00 96.19 68 MET A C 1
ATOM 555 O O . MET A 1 68 ? 0.840 -7.165 -1.314 1.00 96.19 68 MET A O 1
ATOM 559 N N . LEU A 1 69 ? 2.710 -7.836 -0.277 1.00 93.44 69 LEU A N 1
ATOM 560 C CA . LEU A 1 69 ? 2.792 -9.108 -0.993 1.00 93.44 69 LEU A CA 1
ATOM 561 C C . LEU A 1 69 ? 1.915 -10.171 -0.329 1.00 93.44 69 LEU A C 1
ATOM 563 O O . LEU A 1 69 ? 1.855 -10.283 0.898 1.00 93.44 69 LEU A O 1
ATOM 567 N N . GLY A 1 70 ? 1.266 -10.987 -1.161 1.00 91.75 70 GLY A N 1
ATOM 568 C CA . GLY A 1 70 ? 0.473 -12.126 -0.710 1.00 91.75 70 GLY A CA 1
ATOM 569 C C . GLY A 1 70 ? 1.296 -13.108 0.127 1.00 91.75 70 GLY A C 1
ATOM 570 O O . GLY A 1 70 ? 2.439 -13.425 -0.204 1.00 91.75 70 GLY A O 1
ATOM 571 N N . PHE A 1 71 ? 0.703 -13.596 1.214 1.00 90.50 71 PHE A N 1
ATOM 572 C CA . PHE A 1 71 ? 1.311 -14.613 2.062 1.00 90.50 71 PHE A CA 1
ATOM 573 C C . PHE A 1 71 ? 1.147 -16.002 1.435 1.00 90.50 71 PHE A C 1
ATOM 575 O O . PHE A 1 71 ? 0.032 -16.501 1.295 1.00 90.50 71 PHE A O 1
ATOM 582 N N . ASP A 1 72 ? 2.263 -16.648 1.096 1.00 85.62 72 ASP A N 1
ATOM 583 C CA . ASP A 1 72 ? 2.275 -18.041 0.644 1.00 85.62 72 ASP A CA 1
ATOM 584 C C . ASP A 1 72 ? 2.598 -18.978 1.817 1.00 85.62 72 ASP A C 1
ATOM 586 O O . ASP A 1 72 ? 3.762 -19.238 2.143 1.00 85.62 72 ASP A O 1
ATOM 590 N N . GLY A 1 73 ? 1.548 -19.503 2.453 1.00 76.25 73 GLY A N 1
ATOM 591 C CA . GLY A 1 73 ? 1.666 -2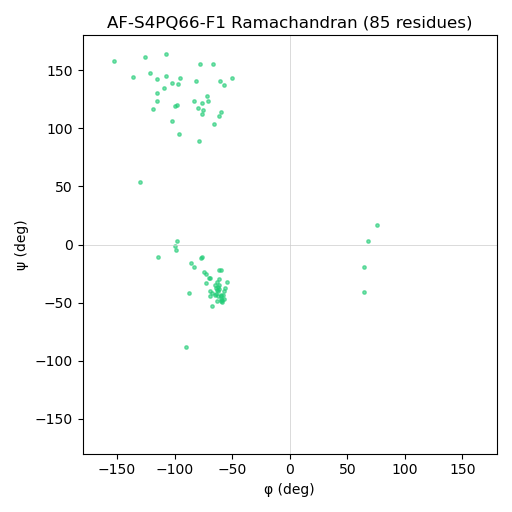0.433 3.578 1.00 76.25 73 GLY A CA 1
ATOM 592 C C . GLY A 1 73 ? 2.420 -21.728 3.248 1.00 76.25 73 GLY A C 1
ATOM 593 O O . GLY A 1 73 ? 2.996 -22.342 4.146 1.00 76.25 73 GLY A O 1
ATOM 594 N N . ASN A 1 74 ? 2.509 -22.124 1.973 1.00 73.62 74 ASN A N 1
ATOM 595 C CA . ASN A 1 74 ? 3.232 -23.335 1.579 1.00 73.62 74 ASN A CA 1
ATOM 596 C C . ASN A 1 74 ? 4.756 -23.167 1.632 1.00 73.62 74 ASN A C 1
ATOM 598 O O . ASN A 1 74 ? 5.467 -24.158 1.823 1.00 73.62 74 ASN A O 1
ATOM 602 N N . LYS A 1 75 ? 5.280 -21.936 1.541 1.00 61.34 75 LYS A N 1
ATOM 603 C CA . LYS A 1 75 ? 6.717 -21.671 1.745 1.00 61.34 75 LYS A CA 1
ATOM 604 C C . LYS A 1 75 ? 7.154 -21.972 3.178 1.00 61.34 75 LYS A C 1
ATOM 606 O O . LYS A 1 75 ? 8.249 -22.489 3.382 1.00 61.34 75 LYS A O 1
ATOM 611 N N . TYR A 1 76 ? 6.284 -21.720 4.155 1.00 57.97 76 TYR A N 1
ATOM 612 C CA . TYR A 1 76 ? 6.568 -21.974 5.569 1.00 57.97 76 TYR A CA 1
ATOM 613 C C . TYR A 1 76 ? 6.567 -23.469 5.913 1.00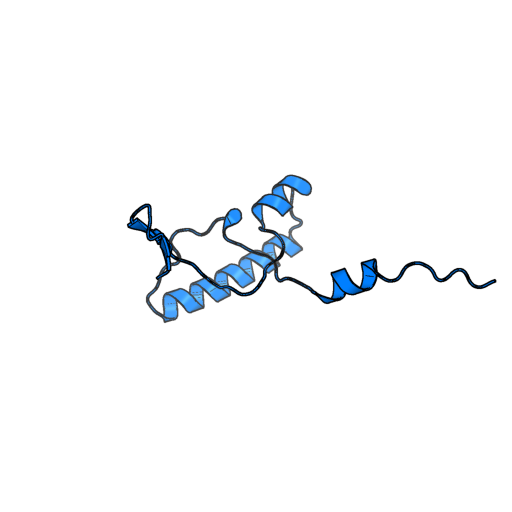 57.97 76 TYR A C 1
ATOM 615 O O . TYR A 1 76 ? 7.391 -23.908 6.711 1.00 57.97 76 TY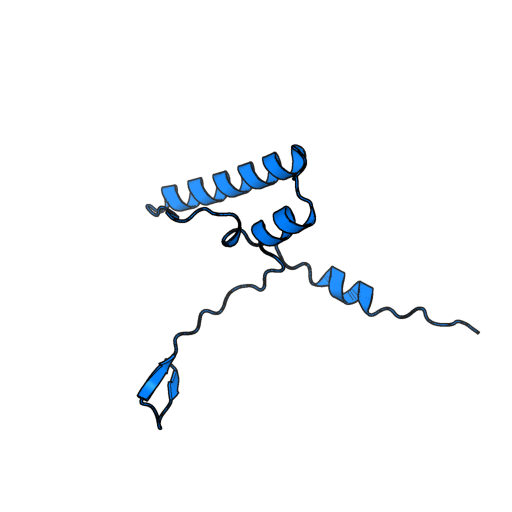R A O 1
ATOM 623 N N . ASN A 1 77 ? 5.726 -24.273 5.255 1.00 55.78 77 ASN A N 1
ATOM 624 C CA . ASN A 1 77 ? 5.695 -25.725 5.466 1.00 55.78 77 ASN A CA 1
ATOM 625 C C . ASN A 1 77 ? 6.953 -26.440 4.934 1.00 55.78 77 ASN A C 1
ATOM 627 O O . ASN A 1 77 ? 7.375 -27.442 5.506 1.00 55.78 77 ASN A O 1
ATOM 631 N N . LYS A 1 78 ? 7.613 -25.910 3.892 1.00 54.94 78 LYS A N 1
ATOM 632 C CA . LYS A 1 78 ? 8.868 -26.486 3.365 1.00 54.94 78 LYS A CA 1
ATOM 633 C C . LYS A 1 78 ? 10.084 -26.255 4.271 1.00 54.94 78 LYS A C 1
ATOM 635 O O . LYS A 1 78 ? 11.007 -27.059 4.237 1.00 54.94 78 LYS A O 1
ATOM 640 N N . GLY A 1 79 ? 10.084 -25.206 5.098 1.00 51.69 79 GLY A N 1
ATOM 641 C CA . GLY A 1 79 ? 11.167 -24.927 6.055 1.00 51.69 79 GLY A CA 1
ATOM 642 C C . GLY A 1 79 ? 11.158 -25.814 7.309 1.00 51.69 79 GLY A C 1
ATOM 643 O O . GLY A 1 79 ? 12.123 -25.802 8.067 1.00 51.69 79 GLY A O 1
ATOM 644 N N . LEU A 1 80 ? 10.082 -26.580 7.532 1.00 56.00 80 LEU A N 1
ATOM 645 C CA . LEU A 1 80 ? 9.912 -27.468 8.690 1.00 56.00 80 LEU A CA 1
ATOM 646 C C . LEU A 1 80 ? 10.245 -28.939 8.394 1.00 56.00 80 LEU A C 1
ATOM 648 O O . LEU A 1 80 ? 10.278 -29.753 9.317 1.00 56.00 80 LEU A O 1
ATOM 652 N N . ILE A 1 81 ? 10.547 -29.287 7.139 1.00 55.84 81 ILE A N 1
ATOM 653 C CA . ILE A 1 81 ? 11.069 -30.610 6.786 1.00 55.84 81 ILE A CA 1
ATOM 654 C C . ILE A 1 81 ? 12.561 -30.620 7.148 1.00 55.84 81 ILE A C 1
ATOM 656 O O . ILE A 1 81 ? 13.417 -30.246 6.348 1.00 55.84 81 ILE A O 1
ATOM 660 N N . LYS A 1 82 ? 12.882 -31.001 8.391 1.00 53.97 82 LYS A N 1
ATOM 661 C CA . LYS A 1 82 ? 14.262 -31.345 8.768 1.00 53.97 82 LYS A CA 1
ATOM 662 C C . LYS A 1 82 ? 14.718 -32.529 7.902 1.00 53.97 82 LYS A C 1
ATOM 664 O O . LYS A 1 82 ? 13.906 -33.429 7.686 1.00 53.97 82 LYS A O 1
ATOM 669 N N . PRO A 1 83 ? 15.979 -32.574 7.431 1.00 46.50 83 PRO A N 1
ATOM 670 C CA . PRO A 1 83 ? 16.487 -33.751 6.741 1.00 46.50 83 PRO A CA 1
ATOM 671 C C . PRO A 1 83 ? 16.393 -34.940 7.696 1.00 46.50 83 PRO A C 1
ATOM 673 O O . PRO A 1 83 ? 17.036 -34.966 8.747 1.00 46.50 83 PRO A O 1
ATOM 676 N N . THR A 1 84 ? 15.537 -35.900 7.358 1.00 49.91 84 THR A N 1
ATOM 677 C CA . THR A 1 84 ? 15.504 -37.200 8.014 1.00 49.91 84 THR A CA 1
ATOM 678 C C . THR A 1 84 ? 16.863 -37.845 7.764 1.00 49.91 84 THR A C 1
ATOM 680 O O . THR A 1 84 ? 17.192 -38.161 6.624 1.00 49.91 84 THR A O 1
ATOM 683 N N . GLN A 1 85 ? 17.680 -37.987 8.810 1.00 48.44 85 GLN A N 1
ATOM 684 C CA . GLN A 1 85 ? 18.849 -38.857 8.755 1.00 48.44 85 GLN A CA 1
ATOM 685 C C . GLN A 1 85 ? 18.330 -40.287 8.603 1.00 48.44 85 GLN A C 1
ATOM 687 O O . GLN A 1 85 ? 17.780 -40.857 9.543 1.00 48.44 85 GLN A O 1
ATOM 692 N N . SER A 1 86 ? 18.428 -40.830 7.396 1.00 49.91 86 SER A N 1
ATOM 693 C CA . SER A 1 86 ? 18.342 -42.267 7.168 1.00 49.91 86 SER A CA 1
ATOM 694 C C . SER A 1 86 ? 19.669 -42.890 7.604 1.00 49.91 86 SER A C 1
ATOM 696 O O . SER A 1 86 ? 20.718 -42.462 7.116 1.00 49.91 86 SER A O 1
ATOM 698 N N . PHE A 1 87 ? 19.589 -43.826 8.553 1.00 51.94 87 PHE A N 1
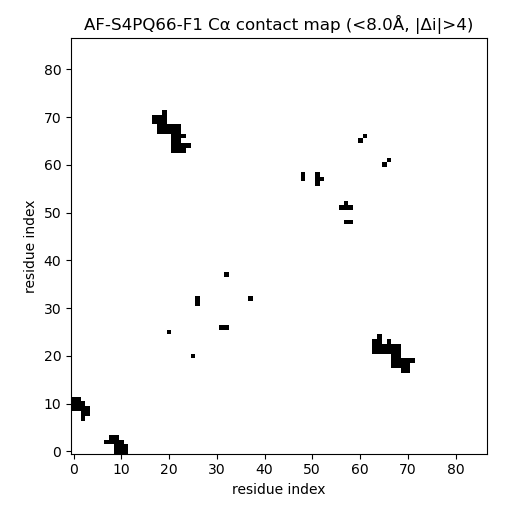ATOM 699 C CA . PHE A 1 87 ? 20.681 -44.713 8.965 1.00 51.94 87 PHE A CA 1
ATOM 700 C C . PHE A 1 87 ? 21.215 -45.539 7.793 1.00 51.94 87 PHE A C 1
ATOM 702 O O . PHE A 1 87 ? 20.402 -45.872 6.898 1.00 51.94 87 PHE A O 1
#

Organism: NCBI:txid116150